Protein AF-A0AA39VCH0-F1 (afdb_monome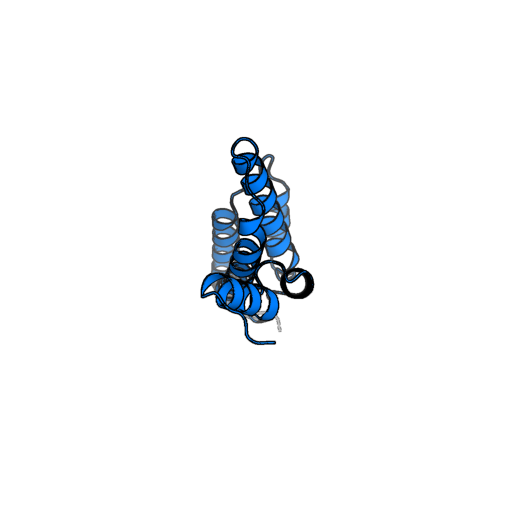r_lite)

pLDDT: mean 85.69, std 15.34, range [47.84, 98.69]

Secondary structure (DSSP, 8-state):
----SHHHHHHHHHHHH-GGG-HHHHHHHHHHHHH---TTS-HHHHHHHHHHHHHHHHHHHGGG---STTHHHHHHHHHHHHHHHHHHHS-GGGHHHHHHHHTSSSPPPHHHHHHHHHHHHHHHHHHHTT------

Structure (mmCIF, N/CA/C/O backbone):
data_AF-A0AA39VCH0-F1
#
_entry.id   AF-A0AA39VCH0-F1
#
loop_
_atom_site.group_PDB
_atom_site.id
_atom_site.type_symbol
_atom_site.label_atom_id
_atom_site.label_alt_id
_atom_site.label_comp_id
_atom_site.label_asym_id
_atom_site.label_entity_id
_atom_site.label_seq_id
_atom_site.pdbx_PDB_ins_code
_atom_site.Cartn_x
_atom_site.Cartn_y
_atom_site.Cartn_z
_atom_site.occupancy
_atom_site.B_iso_or_equiv
_atom_site.auth_seq_id
_atom_site.auth_comp_id
_atom_site.auth_asym_id
_atom_site.auth_atom_id
_atom_site.pdbx_PDB_model_num
ATOM 1 N N . MET A 1 1 ? 38.562 -6.707 -24.117 1.00 51.12 1 MET A N 1
ATOM 2 C CA . MET A 1 1 ? 38.021 -5.723 -25.081 1.00 51.12 1 MET A CA 1
ATOM 3 C C . MET A 1 1 ? 38.001 -4.378 -24.373 1.00 51.12 1 MET A C 1
ATOM 5 O O . MET A 1 1 ? 37.366 -4.296 -23.332 1.00 51.12 1 MET A O 1
ATOM 9 N N . PHE A 1 2 ? 38.750 -3.381 -24.850 1.00 65.81 2 PHE A N 1
ATOM 10 C CA . PHE A 1 2 ? 38.712 -2.026 -24.288 1.00 65.81 2 PHE A CA 1
ATOM 11 C C . PHE A 1 2 ? 37.608 -1.240 -24.998 1.00 65.81 2 PHE A C 1
ATOM 13 O O . PHE A 1 2 ? 37.608 -1.160 -26.224 1.00 65.81 2 PHE A O 1
ATOM 20 N N . LEU A 1 3 ? 36.651 -0.715 -24.234 1.00 74.56 3 LEU A N 1
ATOM 21 C CA . LEU A 1 3 ? 35.595 0.157 -24.746 1.00 74.56 3 LEU A CA 1
ATOM 22 C C . LEU A 1 3 ? 36.231 1.512 -25.085 1.00 74.56 3 LEU A C 1
ATOM 24 O O . LEU A 1 3 ? 36.911 2.103 -24.248 1.00 74.56 3 LEU A O 1
ATOM 28 N N . SER A 1 4 ? 36.087 1.958 -26.331 1.00 84.00 4 SER A N 1
ATOM 29 C CA . SER A 1 4 ? 36.880 3.052 -26.909 1.00 84.00 4 SER A CA 1
ATOM 30 C C . SER A 1 4 ? 36.272 4.439 -26.711 1.00 84.00 4 SER A C 1
ATOM 32 O O . SER A 1 4 ? 36.959 5.437 -26.923 1.00 84.00 4 SER A O 1
ATOM 34 N N . THR A 1 5 ? 35.013 4.530 -26.278 1.00 86.88 5 THR A N 1
ATOM 35 C CA . THR A 1 5 ? 34.366 5.810 -25.982 1.00 86.88 5 THR A CA 1
ATOM 36 C C . THR A 1 5 ? 33.831 5.852 -24.555 1.00 86.88 5 THR A C 1
ATOM 38 O O . THR A 1 5 ? 33.407 4.841 -23.993 1.00 86.88 5 THR A O 1
ATOM 41 N N . ALA A 1 6 ? 33.800 7.053 -23.967 1.00 83.12 6 ALA A N 1
ATOM 42 C CA . ALA A 1 6 ? 33.170 7.279 -22.665 1.00 83.12 6 ALA A CA 1
ATOM 43 C C . ALA A 1 6 ? 31.690 6.860 -22.665 1.00 83.12 6 ALA A C 1
ATOM 45 O O . ALA A 1 6 ? 31.180 6.397 -21.648 1.00 83.12 6 ALA A O 1
ATOM 46 N N . ARG A 1 7 ? 31.021 6.961 -23.823 1.00 82.19 7 ARG A N 1
ATOM 47 C CA . ARG A 1 7 ? 29.664 6.457 -24.025 1.00 82.19 7 ARG A CA 1
ATOM 48 C C . ARG A 1 7 ? 29.603 4.940 -23.896 1.00 82.19 7 ARG A C 1
ATOM 50 O O . ARG A 1 7 ? 28.754 4.463 -23.164 1.00 82.19 7 ARG A O 1
ATOM 57 N N . ASP A 1 8 ? 30.484 4.198 -24.558 1.00 83.88 8 ASP A N 1
ATOM 58 C CA . ASP A 1 8 ? 30.462 2.730 -24.515 1.00 83.88 8 ASP A CA 1
ATOM 59 C C . ASP A 1 8 ? 30.809 2.205 -23.117 1.00 83.88 8 ASP A C 1
ATOM 61 O O . ASP A 1 8 ? 30.196 1.252 -22.642 1.00 83.88 8 ASP A O 1
ATOM 65 N N . ILE A 1 9 ? 31.743 2.867 -22.422 1.00 84.00 9 ILE A N 1
ATOM 66 C CA . ILE A 1 9 ? 32.052 2.594 -21.010 1.00 84.00 9 ILE A CA 1
ATOM 67 C C . ILE A 1 9 ? 30.816 2.849 -20.138 1.00 84.00 9 ILE A C 1
ATOM 69 O O . ILE A 1 9 ? 30.443 1.989 -19.340 1.00 84.00 9 ILE A O 1
ATOM 73 N N . TRP A 1 10 ? 30.151 3.996 -20.308 1.00 82.56 10 TRP A N 1
ATOM 74 C CA . TRP A 1 10 ? 28.922 4.326 -19.586 1.00 82.56 10 TRP A CA 1
ATOM 75 C C . TRP A 1 10 ? 27.791 3.340 -19.887 1.00 82.56 10 TRP A C 1
ATOM 77 O O . TRP A 1 10 ? 27.148 2.862 -18.962 1.00 82.56 10 TRP A O 1
ATOM 87 N N . GLU A 1 11 ? 27.576 2.984 -21.151 1.00 78.75 11 GLU A N 1
ATOM 88 C CA . GLU A 1 11 ? 26.550 2.040 -21.595 1.00 78.75 11 GLU A CA 1
ATOM 89 C C . GLU A 1 11 ? 26.826 0.632 -21.051 1.00 78.75 11 GLU A C 1
ATOM 91 O O . GLU A 1 11 ? 25.899 -0.040 -20.618 1.00 78.75 11 GLU A O 1
ATOM 96 N N . SER A 1 12 ? 28.088 0.194 -20.993 1.00 78.94 12 SER A N 1
ATOM 97 C CA . SER A 1 12 ? 28.465 -1.097 -20.406 1.00 78.94 12 SER A CA 1
ATOM 98 C C . SER A 1 12 ? 28.283 -1.124 -18.888 1.00 78.94 12 SER A C 1
ATOM 100 O O . SER A 1 12 ? 27.741 -2.098 -18.364 1.00 78.94 12 SER A O 1
ATOM 102 N N . ILE A 1 13 ? 28.685 -0.065 -18.176 1.00 77.25 13 ILE A N 1
ATOM 103 C CA . ILE A 1 13 ? 28.458 0.064 -16.728 1.00 77.25 13 ILE A CA 1
ATOM 104 C C . ILE A 1 13 ? 26.959 0.137 -16.447 1.00 77.25 13 ILE A C 1
ATOM 106 O O . ILE A 1 13 ? 26.465 -0.547 -15.555 1.00 77.25 13 ILE A O 1
ATOM 110 N N . TRP A 1 14 ? 26.221 0.907 -17.242 1.00 68.56 14 TRP A N 1
ATOM 111 C CA . TRP A 1 14 ? 24.773 0.971 -17.185 1.00 68.56 14 TRP A CA 1
ATOM 112 C C . TRP A 1 14 ? 24.180 -0.416 -17.429 1.00 68.56 14 TRP A C 1
ATOM 114 O O . TRP A 1 14 ? 23.545 -0.949 -16.546 1.00 68.56 14 TRP A O 1
ATOM 124 N N . GLN A 1 15 ? 24.449 -1.108 -18.528 1.00 68.31 15 GLN A N 1
ATOM 125 C CA . GLN A 1 15 ? 23.890 -2.448 -18.757 1.00 68.31 15 GLN A CA 1
ATOM 126 C C . GLN A 1 15 ? 24.256 -3.475 -17.671 1.00 68.31 15 GLN A C 1
ATOM 128 O O . GLN A 1 15 ? 23.448 -4.352 -17.380 1.00 68.31 15 GLN A O 1
ATOM 133 N N . THR A 1 16 ? 25.436 -3.359 -17.055 1.00 70.06 16 THR A N 1
ATOM 134 C CA . THR A 1 16 ? 25.910 -4.311 -16.035 1.00 70.06 16 THR A CA 1
ATOM 135 C C . THR A 1 16 ? 25.348 -4.021 -14.639 1.00 70.06 16 THR A C 1
ATOM 137 O O . THR A 1 16 ? 25.063 -4.950 -13.889 1.00 70.06 16 THR A O 1
ATOM 140 N N . TYR A 1 17 ? 25.190 -2.747 -14.271 1.00 64.31 17 TYR A N 1
ATOM 141 C CA . TYR A 1 17 ? 24.856 -2.325 -12.901 1.00 64.31 17 TYR A CA 1
ATOM 142 C C . TYR A 1 17 ? 23.542 -1.543 -12.792 1.00 64.31 17 TYR A C 1
ATOM 144 O O . TYR A 1 17 ? 23.056 -1.289 -11.688 1.00 64.31 17 TYR A O 1
ATOM 152 N N . SER A 1 18 ? 22.949 -1.152 -13.918 1.00 62.34 18 SER A N 1
ATOM 153 C CA . SER A 1 18 ? 21.656 -0.482 -13.969 1.00 62.34 18 SER A CA 1
ATOM 154 C C . SER A 1 18 ? 20.561 -1.473 -13.612 1.00 62.34 18 SER A C 1
ATOM 156 O O . SER A 1 18 ? 20.115 -2.283 -14.422 1.00 62.34 18 SER A O 1
ATOM 158 N N . ARG A 1 19 ? 20.066 -1.353 -12.381 1.00 57.94 19 ARG A N 1
ATOM 159 C CA . ARG A 1 19 ? 18.871 -2.062 -11.899 1.00 57.94 19 ARG A CA 1
ATOM 160 C C . ARG A 1 19 ? 17.577 -1.563 -12.552 1.00 57.94 19 ARG A C 1
ATOM 162 O O . ARG A 1 19 ? 16.509 -2.101 -12.302 1.00 57.94 19 ARG A O 1
ATOM 169 N N . VAL A 1 20 ? 17.664 -0.549 -13.411 1.00 54.66 20 VAL A N 1
ATOM 170 C CA . VAL A 1 20 ? 16.568 0.247 -13.991 1.00 54.66 20 VAL A CA 1
ATOM 171 C C . VAL A 1 20 ? 15.578 -0.594 -14.820 1.00 54.66 20 VAL A C 1
ATOM 173 O O . VAL A 1 20 ? 14.516 -0.111 -15.195 1.00 54.66 20 VAL A O 1
ATOM 176 N N . LYS A 1 21 ? 15.865 -1.875 -15.083 1.00 5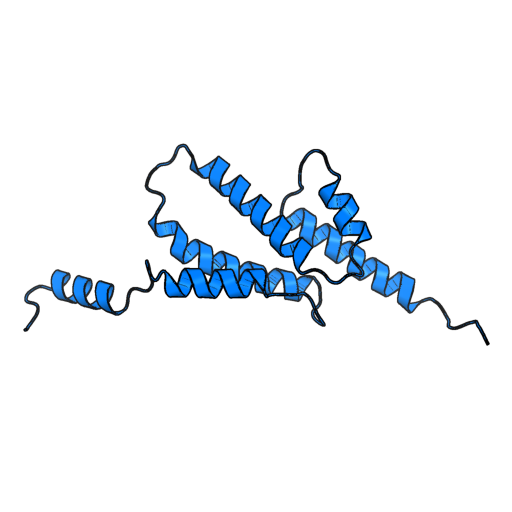9.38 21 LYS A N 1
ATOM 177 C CA . LYS A 1 21 ? 14.926 -2.835 -15.692 1.00 59.38 21 LYS A CA 1
ATOM 178 C C . LYS A 1 21 ? 15.032 -4.241 -15.100 1.00 59.38 21 LYS A C 1
ATOM 180 O O . LYS A 1 21 ? 14.731 -5.215 -15.790 1.00 59.38 21 LYS A O 1
ATOM 185 N N . ASP A 1 22 ? 15.487 -4.367 -13.857 1.00 73.25 22 ASP A N 1
ATOM 186 C CA . ASP A 1 22 ? 15.627 -5.680 -13.242 1.00 73.25 22 ASP A CA 1
ATOM 187 C C . ASP A 1 22 ? 14.241 -6.221 -12.855 1.00 73.25 22 ASP A C 1
ATOM 189 O O . ASP A 1 22 ? 13.662 -5.886 -11.820 1.00 73.25 22 ASP A O 1
ATOM 193 N N . ALA A 1 23 ? 13.677 -7.045 -13.740 1.00 77.69 23 ALA A N 1
ATOM 194 C CA . ALA A 1 23 ? 12.406 -7.720 -13.515 1.00 77.69 23 ALA A CA 1
ATOM 195 C C . ALA A 1 23 ? 12.423 -8.555 -12.222 1.00 77.69 23 ALA A C 1
ATOM 197 O O . ALA A 1 23 ? 11.375 -8.696 -11.591 1.00 77.69 23 ALA A O 1
ATOM 198 N N . ALA A 1 24 ? 13.595 -9.051 -11.799 1.00 82.12 24 ALA A N 1
ATOM 199 C CA . ALA A 1 24 ? 13.745 -9.753 -10.532 1.00 82.12 24 ALA A CA 1
ATOM 200 C C . ALA A 1 24 ? 13.574 -8.801 -9.340 1.00 82.12 24 ALA A C 1
ATOM 202 O O . ALA A 1 24 ? 12.868 -9.155 -8.401 1.00 82.12 24 ALA A O 1
ATOM 203 N N . GLN A 1 25 ? 14.108 -7.575 -9.402 1.00 84.38 25 GLN A N 1
ATOM 204 C CA . GLN A 1 25 ? 13.878 -6.559 -8.364 1.00 84.38 25 GLN A CA 1
ATOM 205 C C . GLN A 1 25 ? 12.416 -6.122 -8.292 1.00 84.38 25 GLN A C 1
ATOM 207 O O . GLN A 1 25 ? 11.831 -6.068 -7.214 1.00 84.38 25 GLN A O 1
ATOM 212 N N . VAL A 1 26 ? 11.774 -5.884 -9.439 1.00 87.19 26 VAL A N 1
ATOM 213 C CA . VAL A 1 26 ? 10.335 -5.569 -9.468 1.00 87.19 26 VAL A CA 1
ATOM 214 C C . VAL A 1 26 ? 9.511 -6.707 -8.860 1.00 87.19 26 VAL A C 1
ATOM 216 O O . VAL A 1 26 ? 8.569 -6.452 -8.106 1.00 87.19 26 VAL A O 1
ATOM 219 N N . TYR A 1 27 ? 9.851 -7.958 -9.174 1.00 87.88 27 TYR A N 1
ATOM 220 C CA . TYR A 1 27 ? 9.211 -9.136 -8.594 1.00 87.88 27 TYR A CA 1
ATOM 221 C C . TYR A 1 27 ? 9.447 -9.235 -7.080 1.00 87.88 27 TYR A C 1
ATOM 223 O O . TYR A 1 27 ? 8.500 -9.475 -6.328 1.00 87.88 27 TYR A O 1
ATOM 231 N N . GLU A 1 28 ? 10.679 -9.008 -6.626 1.00 91.31 28 GLU A N 1
ATOM 232 C CA . GLU A 1 28 ? 11.054 -9.018 -5.213 1.00 91.31 28 GLU A CA 1
ATOM 233 C C . GLU A 1 28 ? 10.256 -7.973 -4.425 1.00 91.31 28 GLU A C 1
ATOM 235 O O . GLU A 1 28 ? 9.619 -8.310 -3.427 1.00 91.31 28 GLU A O 1
ATOM 240 N N . ILE A 1 29 ? 10.222 -6.725 -4.902 1.00 92.69 29 ILE A N 1
ATOM 241 C CA . ILE A 1 29 ? 9.496 -5.629 -4.249 1.00 92.69 29 ILE A CA 1
ATOM 242 C C . ILE A 1 29 ? 8.000 -5.924 -4.217 1.00 92.69 29 ILE A C 1
ATOM 244 O O . ILE A 1 29 ? 7.392 -5.812 -3.158 1.00 92.69 29 ILE A O 1
ATOM 248 N N . LYS A 1 30 ? 7.406 -6.373 -5.333 1.00 92.62 30 LYS A N 1
ATOM 249 C CA . LYS A 1 30 ? 5.988 -6.768 -5.360 1.00 92.62 30 LYS A CA 1
ATOM 250 C C . LYS A 1 30 ? 5.682 -7.863 -4.341 1.00 92.62 30 LYS A C 1
ATOM 252 O O . LYS A 1 30 ? 4.704 -7.757 -3.608 1.00 92.62 30 LYS A O 1
ATOM 257 N N . THR A 1 31 ? 6.531 -8.886 -4.269 1.00 94.88 31 THR A N 1
ATOM 258 C CA . THR A 1 31 ? 6.380 -9.984 -3.306 1.00 94.88 31 THR A CA 1
ATOM 259 C C . THR A 1 31 ? 6.451 -9.458 -1.872 1.00 94.88 31 THR A C 1
ATOM 261 O O . THR A 1 31 ? 5.591 -9.784 -1.051 1.00 94.88 31 THR A O 1
ATOM 264 N N . LYS A 1 32 ? 7.419 -8.578 -1.575 1.00 96.44 32 LYS A N 1
ATOM 265 C CA . LYS A 1 32 ? 7.528 -7.911 -0.271 1.00 96.44 32 LYS A CA 1
ATOM 266 C C . LYS A 1 32 ? 6.274 -7.101 0.045 1.00 96.44 32 LYS A C 1
ATOM 268 O O . LYS A 1 32 ? 5.710 -7.308 1.115 1.00 96.44 32 LYS A O 1
ATOM 273 N N . THR A 1 33 ? 5.784 -6.271 -0.878 1.00 96.25 33 THR A N 1
ATOM 274 C CA . THR A 1 33 ? 4.554 -5.480 -0.705 1.00 96.25 33 THR A CA 1
ATOM 275 C C . THR A 1 33 ? 3.373 -6.366 -0.314 1.00 96.25 33 THR A C 1
ATOM 277 O O . THR A 1 33 ? 2.757 -6.124 0.719 1.00 96.25 33 THR A O 1
ATOM 280 N N . THR A 1 34 ? 3.102 -7.444 -1.058 1.00 93.88 34 THR A N 1
ATOM 281 C CA . THR A 1 34 ? 1.958 -8.333 -0.779 1.00 93.88 34 THR A CA 1
ATOM 282 C C . THR A 1 34 ? 2.113 -9.130 0.525 1.00 93.88 34 THR A C 1
ATOM 284 O O . THR A 1 34 ? 1.123 -9.438 1.196 1.00 93.88 34 THR A O 1
ATOM 287 N N . SER A 1 35 ? 3.349 -9.467 0.904 1.00 96.75 35 SER A N 1
ATOM 288 C CA . SER A 1 35 ? 3.648 -10.196 2.146 1.00 96.75 35 SER A CA 1
ATOM 289 C C . SER A 1 35 ? 3.715 -9.310 3.395 1.00 96.75 35 SER A C 1
ATOM 291 O O . SER A 1 35 ? 3.666 -9.831 4.507 1.00 96.75 35 SER A O 1
ATOM 293 N N . THR A 1 36 ? 3.808 -7.987 3.235 1.00 97.94 36 THR A N 1
ATOM 294 C CA . THR A 1 36 ? 3.906 -7.054 4.362 1.00 97.94 36 THR A CA 1
ATOM 295 C C . THR A 1 36 ? 2.567 -7.000 5.090 1.00 97.94 36 THR A C 1
ATOM 297 O O . THR A 1 36 ? 1.526 -6.722 4.496 1.00 97.94 36 THR A O 1
ATOM 300 N N . LYS A 1 37 ? 2.594 -7.278 6.393 1.00 98.25 37 LYS A N 1
ATOM 301 C CA . LYS A 1 37 ? 1.439 -7.230 7.296 1.00 98.25 37 LYS A CA 1
ATOM 302 C C . LYS A 1 37 ? 1.742 -6.282 8.449 1.00 98.25 37 LYS A C 1
ATOM 304 O O . LYS A 1 37 ? 2.903 -6.134 8.820 1.00 98.25 37 LYS A O 1
ATOM 309 N N . GLN A 1 38 ? 0.704 -5.673 9.018 1.00 98.44 38 GLN A N 1
ATOM 310 C CA . GLN A 1 38 ? 0.827 -4.772 10.162 1.00 98.44 38 GLN A CA 1
ATOM 311 C C . GLN A 1 38 ? 1.491 -5.479 11.352 1.00 98.44 38 GLN A C 1
ATOM 313 O O . GLN A 1 38 ? 2.469 -4.975 11.901 1.00 98.44 38 GLN A O 1
ATOM 318 N N . GLY A 1 39 ? 0.993 -6.660 11.732 1.00 97.56 39 GLY A N 1
ATOM 319 C CA . GLY A 1 39 ? 1.575 -7.443 12.820 1.00 97.56 39 GLY A CA 1
ATOM 320 C C . GLY A 1 39 ? 1.608 -6.648 14.126 1.00 97.56 39 GLY A C 1
ATOM 321 O O . GLY A 1 39 ? 0.586 -6.124 14.555 1.00 97.56 39 GLY A O 1
ATOM 322 N N . ASN A 1 40 ? 2.786 -6.540 14.742 1.00 97.00 40 ASN A N 1
ATOM 323 C CA . ASN A 1 40 ? 2.973 -5.808 16.001 1.00 97.00 40 ASN A CA 1
ATOM 324 C C . ASN A 1 40 ? 3.329 -4.325 15.804 1.00 97.00 40 ASN A C 1
ATOM 326 O O . ASN A 1 40 ? 3.561 -3.621 16.785 1.00 97.00 40 ASN A O 1
ATOM 330 N N . SER A 1 41 ? 3.430 -3.856 14.560 1.00 97.81 41 SER A N 1
ATOM 331 C CA . SER A 1 41 ? 3.730 -2.459 14.260 1.00 97.81 41 SER A CA 1
ATOM 332 C C . SER A 1 41 ? 2.485 -1.587 14.402 1.00 97.81 41 SER A C 1
ATOM 334 O O . SER A 1 41 ? 1.359 -2.013 14.122 1.00 97.81 41 SER A O 1
ATOM 336 N N . SER A 1 42 ? 2.693 -0.326 14.776 1.00 98.31 42 SER A N 1
ATOM 337 C CA . SER A 1 42 ? 1.642 0.688 14.688 1.00 98.31 42 SER A CA 1
ATOM 338 C C . SER A 1 42 ? 1.177 0.873 13.241 1.00 98.31 42 SER A C 1
ATOM 340 O O . SER A 1 42 ? 1.918 0.614 12.284 1.00 98.31 42 SER A O 1
ATOM 342 N N . VAL A 1 43 ? -0.035 1.402 13.053 1.00 98.44 43 VAL A N 1
ATOM 343 C CA . VAL A 1 43 ? -0.569 1.722 11.716 1.00 98.44 43 VAL A CA 1
ATOM 344 C C . VAL A 1 43 ? 0.362 2.678 10.963 1.00 98.44 43 VAL A C 1
ATOM 346 O O . VAL A 1 43 ? 0.509 2.574 9.746 1.00 98.44 43 VAL A O 1
ATOM 349 N N . THR A 1 44 ? 1.021 3.592 11.680 1.00 98.25 44 THR A N 1
ATOM 350 C CA . THR A 1 44 ? 1.959 4.558 11.088 1.00 98.25 44 THR A CA 1
ATOM 351 C C . THR A 1 44 ? 3.222 3.872 10.565 1.00 98.25 44 THR A C 1
ATOM 353 O O . THR A 1 44 ? 3.634 4.124 9.435 1.00 98.25 44 THR A O 1
ATOM 356 N N . GLU A 1 45 ? 3.829 2.987 11.357 1.00 98.62 45 GLU A N 1
ATOM 357 C CA . GLU A 1 45 ? 5.025 2.237 10.950 1.00 98.62 45 GLU A CA 1
ATOM 358 C C . GLU A 1 45 ? 4.732 1.317 9.764 1.00 98.62 45 GLU A C 1
ATOM 360 O O . GLU A 1 45 ? 5.488 1.297 8.793 1.00 98.62 45 GLU A O 1
ATOM 365 N N . TYR A 1 46 ? 3.598 0.616 9.807 1.00 98.69 46 TYR A N 1
ATOM 366 C CA . TYR A 1 46 ? 3.141 -0.234 8.712 1.00 98.69 46 TYR A CA 1
ATOM 367 C C . TYR A 1 46 ? 2.903 0.565 7.419 1.00 98.69 46 TYR A C 1
ATOM 369 O O . TYR A 1 46 ? 3.387 0.179 6.352 1.00 98.69 46 TYR A O 1
ATOM 377 N N . ALA A 1 47 ? 2.224 1.715 7.506 1.00 98.44 47 ALA A N 1
ATOM 378 C CA . ALA A 1 47 ? 2.009 2.593 6.357 1.00 98.44 47 ALA A CA 1
ATOM 379 C C . ALA A 1 47 ? 3.335 3.088 5.754 1.00 98.44 47 ALA A C 1
ATOM 381 O O . ALA A 1 47 ? 3.494 3.071 4.534 1.00 98.44 47 ALA A O 1
ATOM 382 N N . ASN A 1 48 ? 4.301 3.474 6.592 1.00 98.25 48 ASN A N 1
ATOM 383 C CA . ASN A 1 48 ? 5.619 3.921 6.139 1.00 98.25 48 ASN A CA 1
ATOM 384 C C . ASN A 1 48 ? 6.400 2.796 5.440 1.00 98.25 48 ASN A C 1
ATOM 386 O O . ASN A 1 48 ? 7.029 3.033 4.409 1.00 98.25 48 ASN A O 1
ATOM 390 N N . ALA A 1 49 ? 6.339 1.565 5.961 1.00 98.38 49 ALA A N 1
ATOM 391 C CA . ALA A 1 49 ? 6.989 0.412 5.341 1.00 98.38 49 ALA A CA 1
ATOM 392 C C . ALA A 1 49 ? 6.459 0.157 3.919 1.00 98.38 49 ALA A C 1
ATOM 394 O O . ALA A 1 49 ? 7.245 -0.007 2.983 1.00 98.38 49 ALA A O 1
ATOM 395 N N . LEU A 1 50 ? 5.136 0.203 3.735 1.00 98.25 50 LEU A N 1
ATOM 396 C CA . LEU A 1 50 ? 4.519 0.083 2.414 1.00 98.25 50 LEU A CA 1
ATOM 397 C C . LEU A 1 50 ? 4.858 1.261 1.495 1.00 98.25 50 LEU A C 1
ATOM 399 O O . LEU A 1 50 ? 5.180 1.046 0.328 1.00 98.25 50 LEU A O 1
ATOM 403 N N . GLN A 1 51 ? 4.841 2.495 2.009 1.00 97.44 51 GLN A N 1
ATOM 404 C CA . GLN A 1 51 ? 5.216 3.680 1.233 1.00 97.44 51 GLN A CA 1
ATOM 405 C C . GLN A 1 51 ? 6.638 3.580 0.681 1.00 97.44 51 GLN A C 1
ATOM 407 O O . GLN A 1 51 ? 6.839 3.871 -0.497 1.00 97.44 51 GLN A O 1
ATOM 412 N N . ASN A 1 52 ? 7.594 3.106 1.481 1.00 96.88 52 ASN A N 1
ATOM 413 C CA . ASN A 1 52 ? 8.969 2.896 1.029 1.00 96.88 52 ASN A CA 1
ATOM 414 C C . ASN A 1 52 ? 9.040 1.877 -0.122 1.00 96.88 52 ASN A C 1
ATOM 416 O O . ASN A 1 52 ? 9.665 2.150 -1.145 1.00 96.88 52 ASN A O 1
ATOM 420 N N . LEU A 1 53 ? 8.343 0.739 -0.001 1.00 96.69 53 LEU A N 1
ATOM 421 C CA . LEU A 1 53 ? 8.293 -0.283 -1.057 1.00 96.69 53 LEU A CA 1
ATOM 422 C C . LEU A 1 53 ? 7.644 0.247 -2.343 1.00 96.69 53 LEU A C 1
ATOM 424 O O . LEU A 1 53 ? 8.126 -0.010 -3.445 1.00 96.69 53 LEU A O 1
ATOM 428 N N . TRP A 1 54 ? 6.556 1.006 -2.226 1.00 95.62 54 TRP A N 1
ATOM 429 C CA . TRP A 1 54 ? 5.887 1.588 -3.385 1.00 95.62 54 TRP A CA 1
ATOM 430 C C . TRP A 1 54 ? 6.713 2.683 -4.062 1.00 95.62 54 TRP A C 1
ATOM 432 O O . TRP A 1 54 ? 6.688 2.766 -5.287 1.00 95.62 54 TRP A O 1
ATOM 442 N N . GLN A 1 55 ? 7.455 3.494 -3.304 1.00 92.19 55 GLN A N 1
ATOM 443 C CA . GLN A 1 55 ? 8.388 4.480 -3.859 1.00 92.19 55 GLN A CA 1
ATOM 444 C C . GLN A 1 55 ? 9.530 3.802 -4.620 1.00 92.19 55 GLN A C 1
ATOM 446 O O . GLN A 1 55 ? 9.891 4.239 -5.714 1.00 92.19 55 GLN A O 1
ATOM 451 N N . GLU A 1 56 ? 10.060 2.703 -4.081 1.00 90.44 56 GLU A N 1
ATOM 452 C CA . GLU A 1 56 ? 11.060 1.892 -4.771 1.00 90.44 56 GLU A CA 1
ATOM 453 C C . GLU A 1 56 ? 10.480 1.286 -6.063 1.00 90.44 56 GLU A C 1
ATOM 455 O O . GLU A 1 56 ? 11.085 1.370 -7.132 1.00 90.44 56 GLU A O 1
ATOM 460 N N . LEU A 1 57 ? 9.253 0.761 -6.009 1.00 89.00 57 LEU A N 1
ATOM 461 C CA . LEU A 1 57 ? 8.558 0.236 -7.184 1.00 89.00 57 LEU A CA 1
ATOM 462 C C . LEU A 1 57 ? 8.297 1.318 -8.245 1.00 89.00 57 LEU A C 1
ATOM 464 O O . LEU A 1 57 ? 8.444 1.057 -9.442 1.00 89.00 57 LEU A O 1
ATOM 468 N N . ASP A 1 58 ? 7.926 2.527 -7.824 1.00 86.75 58 ASP A N 1
ATOM 469 C CA . ASP A 1 58 ? 7.726 3.672 -8.712 1.00 86.75 58 ASP A CA 1
ATOM 470 C C . ASP A 1 58 ? 9.021 4.070 -9.410 1.00 86.75 58 ASP A C 1
ATOM 472 O O . ASP A 1 58 ? 8.993 4.350 -10.609 1.00 86.75 58 ASP A O 1
ATOM 476 N N . HIS A 1 59 ? 10.158 4.025 -8.708 1.00 82.50 59 HIS A N 1
ATOM 477 C CA . HIS A 1 59 ? 11.470 4.280 -9.300 1.00 82.50 59 HIS A CA 1
ATOM 478 C C . HIS A 1 59 ? 11.745 3.344 -10.487 1.00 82.50 59 HIS A C 1
ATOM 480 O O . HIS A 1 59 ? 12.143 3.811 -11.554 1.00 82.50 59 HIS A O 1
ATOM 486 N N . TYR A 1 60 ? 11.446 2.048 -10.347 1.00 76.44 60 TYR A N 1
ATOM 487 C CA . TYR A 1 60 ? 11.614 1.072 -11.429 1.00 76.44 60 TYR A CA 1
ATOM 488 C C . TYR A 1 60 ? 10.548 1.187 -12.534 1.00 76.44 60 TYR A C 1
ATOM 490 O O . TYR A 1 60 ? 10.828 0.903 -13.699 1.00 76.44 60 TYR A O 1
ATOM 498 N N . ARG A 1 61 ? 9.325 1.630 -12.211 1.00 71.38 61 ARG A N 1
ATOM 499 C CA . ARG A 1 61 ? 8.235 1.817 -13.191 1.00 71.38 61 ARG A CA 1
ATOM 500 C C . ARG A 1 61 ? 8.376 3.093 -14.025 1.00 71.38 61 ARG A C 1
ATOM 502 O O . ARG A 1 61 ? 7.943 3.108 -15.180 1.00 71.38 61 ARG A O 1
ATOM 509 N N . CYS A 1 62 ? 8.991 4.146 -13.481 1.00 59.84 62 CYS A N 1
ATOM 510 C CA . CYS A 1 62 ? 9.071 5.473 -14.107 1.00 59.84 62 CYS A CA 1
ATOM 511 C C . CYS A 1 62 ? 9.800 5.470 -15.470 1.00 59.84 62 CYS A C 1
ATOM 513 O O . CYS A 1 62 ? 9.588 6.351 -16.298 1.00 59.84 62 CYS A O 1
ATOM 515 N N . ILE A 1 63 ? 10.590 4.433 -15.770 1.00 53.66 63 ILE A N 1
ATOM 516 C CA . ILE A 1 63 ? 11.303 4.284 -17.051 1.00 53.66 63 ILE A CA 1
ATOM 517 C C . ILE A 1 63 ? 10.374 3.932 -18.230 1.00 53.66 63 ILE A C 1
ATOM 519 O O . ILE A 1 63 ? 10.780 4.052 -19.387 1.00 53.66 63 ILE A O 1
ATOM 523 N N . ALA A 1 64 ? 9.116 3.546 -17.979 1.00 51.59 64 ALA A N 1
ATOM 524 C CA . ALA A 1 64 ? 8.200 3.076 -19.023 1.00 51.59 64 ALA A CA 1
ATOM 525 C C . ALA A 1 64 ? 7.222 4.133 -19.587 1.00 51.59 64 ALA A C 1
ATOM 527 O O . ALA A 1 64 ? 6.629 3.900 -20.642 1.00 51.59 64 ALA A O 1
ATOM 528 N N . MET A 1 65 ? 7.031 5.294 -18.949 1.00 55.00 65 MET A N 1
ATOM 529 C CA . MET A 1 65 ? 5.956 6.224 -19.341 1.00 55.00 65 MET A CA 1
ATOM 530 C C . MET A 1 65 ? 6.419 7.274 -20.363 1.00 55.00 65 MET A C 1
ATOM 532 O O . MET A 1 65 ? 6.704 8.415 -20.020 1.00 55.00 65 MET A O 1
ATOM 536 N N . LYS A 1 66 ? 6.465 6.894 -21.647 1.00 54.31 66 LYS A N 1
ATOM 537 C CA . LYS A 1 66 ? 6.727 7.808 -22.782 1.00 54.31 66 LYS A CA 1
ATOM 538 C C . LYS A 1 66 ? 5.467 8.462 -23.393 1.00 54.31 66 LYS A C 1
ATOM 540 O O . LYS A 1 66 ? 5.574 9.071 -24.451 1.00 54.31 66 LYS A O 1
ATOM 545 N N . CYS A 1 67 ? 4.283 8.358 -22.777 1.00 52.03 67 CYS A N 1
ATOM 546 C CA . CYS A 1 67 ? 3.036 8.898 -23.347 1.00 52.03 67 CYS A CA 1
ATOM 547 C C . CYS A 1 67 ? 2.151 9.563 -22.271 1.00 52.03 67 CYS A C 1
ATOM 549 O O . CYS A 1 67 ? 1.867 8.943 -21.245 1.00 52.03 67 CYS A O 1
ATOM 551 N N . SER A 1 68 ? 1.761 10.828 -22.485 1.00 59.84 68 SER A N 1
ATOM 552 C CA . SER A 1 68 ? 1.171 11.729 -21.476 1.00 59.84 68 SER A CA 1
ATOM 553 C C . SER A 1 68 ? -0.315 11.518 -21.190 1.00 59.84 68 SER A C 1
ATOM 555 O O . SER A 1 68 ? -0.768 11.877 -20.105 1.00 59.84 68 SER A O 1
ATOM 557 N N . ASP A 1 69 ? -1.073 10.914 -22.103 1.00 58.38 69 ASP A N 1
ATOM 558 C CA . ASP A 1 69 ? -2.540 11.040 -22.058 1.00 58.38 69 ASP A CA 1
ATOM 559 C C . ASP A 1 69 ? -3.218 10.023 -21.121 1.00 58.38 69 ASP A C 1
ATOM 561 O O . ASP A 1 69 ? -4.305 10.271 -20.611 1.00 58.38 69 ASP A O 1
ATOM 565 N N . ASN A 1 70 ? -2.528 8.931 -20.771 1.00 67.75 70 ASN A N 1
ATOM 566 C CA . ASN A 1 70 ? -3.036 7.883 -19.869 1.00 67.75 70 ASN A CA 1
ATOM 567 C C . ASN A 1 70 ? -2.441 7.949 -18.450 1.00 67.75 70 ASN A C 1
ATOM 569 O O . ASN A 1 70 ? -2.658 7.055 -17.628 1.00 67.75 70 ASN A O 1
ATOM 573 N N . ALA A 1 71 ? -1.658 8.988 -18.145 1.00 74.44 71 ALA A N 1
ATOM 574 C CA . ALA A 1 71 ? -0.884 9.041 -16.909 1.00 74.44 71 ALA A CA 1
ATOM 575 C C . ALA A 1 71 ? -1.744 9.293 -15.661 1.00 74.44 71 ALA A C 1
ATOM 577 O O . ALA A 1 71 ? -1.462 8.729 -14.604 1.00 74.44 71 ALA A O 1
ATOM 578 N N . ALA A 1 72 ? -2.795 10.111 -15.770 1.00 80.75 72 ALA A N 1
ATOM 579 C CA . ALA A 1 72 ? -3.696 10.399 -14.652 1.00 80.75 72 ALA A CA 1
ATOM 580 C C . ALA A 1 72 ? -4.524 9.165 -14.261 1.00 80.75 72 ALA A C 1
ATOM 582 O O . ALA A 1 72 ? -4.555 8.792 -13.090 1.00 80.75 72 ALA A O 1
ATOM 583 N N . THR A 1 73 ? -5.108 8.479 -15.247 1.00 83.44 73 THR A N 1
ATOM 584 C CA . THR A 1 73 ? -5.852 7.232 -15.029 1.00 83.44 73 THR A CA 1
ATOM 585 C C . THR A 1 73 ? -4.955 6.144 -14.447 1.00 83.44 73 THR A C 1
ATOM 587 O O . THR A 1 73 ? -5.343 5.486 -13.488 1.00 83.44 73 THR A O 1
ATOM 590 N N . LEU A 1 74 ? -3.722 5.991 -14.951 1.00 83.75 74 LEU A N 1
ATOM 591 C CA . LEU A 1 74 ? -2.782 5.022 -14.385 1.00 83.75 74 LEU A CA 1
ATOM 592 C C . LEU A 1 74 ? -2.431 5.347 -12.927 1.00 83.75 74 LEU A C 1
ATOM 594 O O . LEU A 1 74 ? -2.388 4.441 -12.101 1.00 83.75 74 LEU A O 1
ATOM 598 N N . LYS A 1 75 ? -2.205 6.623 -12.593 1.00 85.69 75 LYS A N 1
ATOM 599 C CA . LYS A 1 75 ? -1.958 7.040 -11.204 1.00 85.69 75 LYS A CA 1
ATOM 600 C C . LYS A 1 75 ? -3.137 6.704 -10.295 1.00 85.69 75 LYS A C 1
ATOM 602 O O . LYS A 1 75 ? -2.906 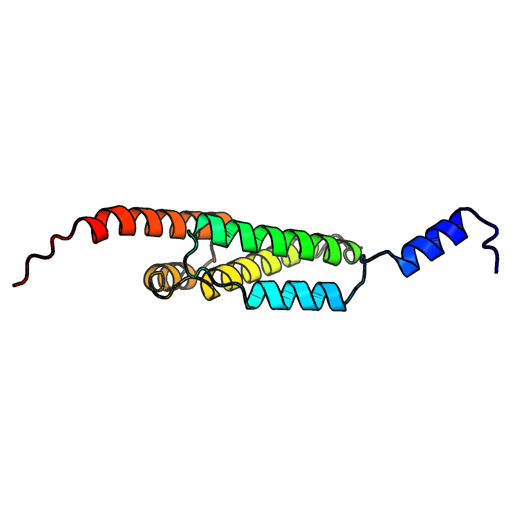6.222 -9.193 1.00 85.69 75 LYS A O 1
ATOM 607 N N . GLN A 1 76 ? -4.366 6.909 -10.765 1.00 88.75 76 GLN A N 1
ATOM 608 C CA . GLN A 1 76 ? -5.568 6.571 -10.006 1.00 88.75 76 GLN A CA 1
ATOM 609 C C . GLN A 1 76 ? -5.681 5.061 -9.757 1.00 88.75 76 GLN A C 1
ATOM 611 O O . GLN A 1 76 ? -5.950 4.655 -8.631 1.00 88.75 76 GLN A O 1
ATOM 616 N N . VAL A 1 77 ? -5.418 4.233 -10.772 1.00 90.06 77 VAL A N 1
ATOM 617 C CA . VAL A 1 77 ? -5.399 2.766 -10.622 1.00 90.06 77 VAL A CA 1
ATOM 618 C C . VAL A 1 77 ? -4.313 2.335 -9.633 1.00 90.06 77 VAL A C 1
ATOM 620 O O . VAL A 1 77 ? -4.586 1.564 -8.721 1.00 90.06 77 VAL A O 1
ATOM 623 N N . ILE A 1 78 ? -3.101 2.892 -9.746 1.00 92.12 78 ILE A N 1
ATOM 624 C CA . ILE A 1 78 ? -2.007 2.608 -8.806 1.00 92.12 78 ILE A CA 1
ATOM 625 C C . ILE A 1 78 ? -2.392 3.014 -7.379 1.00 92.12 78 ILE A C 1
ATOM 627 O O . ILE A 1 78 ? -2.088 2.290 -6.437 1.00 92.12 78 ILE A O 1
ATOM 631 N N . GLU A 1 79 ? -3.035 4.165 -7.191 1.00 93.62 79 GLU A N 1
ATOM 632 C CA . GLU A 1 79 ? -3.469 4.602 -5.864 1.00 93.62 79 GLU A CA 1
ATOM 633 C C . GLU A 1 79 ? -4.542 3.673 -5.277 1.00 93.62 79 GLU A C 1
ATOM 635 O O . GLU A 1 79 ? -4.462 3.333 -4.096 1.00 93.62 79 GLU A O 1
ATOM 640 N N . GLN A 1 80 ? -5.493 3.208 -6.092 1.00 94.94 80 GLN A N 1
ATOM 641 C CA . GLN A 1 80 ? -6.494 2.223 -5.671 1.00 94.94 80 GLN A CA 1
ATOM 642 C C . GLN A 1 80 ? -5.847 0.897 -5.258 1.00 94.94 80 GLN A C 1
ATOM 644 O O . GLN A 1 80 ? -6.142 0.396 -4.173 1.00 94.94 80 GLN A O 1
ATOM 649 N N . ASP A 1 81 ? -4.906 0.379 -6.052 1.00 95.12 81 ASP A N 1
ATOM 650 C CA . ASP A 1 81 ? -4.147 -0.832 -5.712 1.00 95.12 81 ASP A CA 1
ATOM 651 C C . ASP A 1 81 ? -3.448 -0.693 -4.351 1.00 95.12 81 ASP A C 1
ATOM 653 O O . ASP A 1 81 ? -3.506 -1.595 -3.518 1.00 95.12 81 ASP A O 1
ATOM 657 N N . ARG A 1 82 ? -2.855 0.475 -4.070 1.00 97.38 82 ARG A N 1
ATOM 658 C CA . ARG A 1 82 ? -2.197 0.749 -2.780 1.00 97.38 82 ARG A CA 1
ATOM 659 C C . ARG A 1 82 ? -3.166 0.792 -1.608 1.00 97.38 82 ARG A C 1
ATOM 661 O O . ARG A 1 82 ? -2.809 0.371 -0.509 1.00 97.38 82 ARG A O 1
ATOM 668 N N . VAL A 1 83 ? -4.380 1.302 -1.821 1.00 98.06 83 VAL A N 1
ATOM 669 C CA . VAL A 1 83 ? -5.443 1.242 -0.808 1.00 98.06 83 VAL A CA 1
ATOM 670 C C . VAL A 1 83 ? -5.779 -0.215 -0.498 1.00 98.06 83 VAL A C 1
ATOM 672 O O . VAL A 1 83 ? -5.848 -0.578 0.677 1.00 98.06 83 VAL A O 1
ATOM 675 N N . TYR A 1 84 ? -5.933 -1.063 -1.516 1.00 97.56 84 TYR A N 1
ATOM 676 C CA . TYR A 1 84 ? -6.218 -2.484 -1.314 1.00 97.56 84 TYR A CA 1
ATOM 677 C C . TYR A 1 84 ? -5.079 -3.214 -0.602 1.00 97.56 84 TYR A C 1
ATOM 679 O O . TYR A 1 84 ? -5.334 -3.896 0.391 1.00 97.56 84 TYR A O 1
ATOM 687 N N . ASP A 1 85 ? -3.836 -3.019 -1.045 1.00 97.75 85 ASP A N 1
ATOM 688 C CA . ASP A 1 85 ? -2.639 -3.576 -0.407 1.00 97.75 85 ASP A CA 1
ATOM 689 C C . ASP A 1 85 ? -2.576 -3.191 1.081 1.00 97.75 85 ASP A C 1
ATOM 691 O O . ASP A 1 85 ? -2.428 -4.056 1.950 1.00 97.75 85 ASP A O 1
ATOM 695 N N . PHE A 1 86 ? -2.764 -1.900 1.391 1.00 98.50 86 PHE A N 1
ATOM 696 C CA . PHE A 1 86 ? -2.777 -1.405 2.767 1.00 98.50 86 PHE A CA 1
ATOM 697 C C . PHE A 1 86 ? -3.844 -2.113 3.605 1.00 98.50 86 PHE A C 1
ATOM 699 O O . PHE A 1 86 ? -3.520 -2.689 4.646 1.00 98.50 86 PHE A O 1
ATOM 706 N N . LEU A 1 87 ? -5.097 -2.126 3.137 1.00 98.25 87 LEU A N 1
ATOM 707 C CA . LEU A 1 87 ? -6.230 -2.726 3.848 1.00 98.25 87 LEU A CA 1
ATOM 708 C C . LEU A 1 87 ? -6.083 -4.244 4.047 1.00 98.25 87 LEU A C 1
ATOM 710 O O . LEU A 1 87 ? -6.515 -4.768 5.081 1.00 98.25 87 LEU A O 1
ATOM 714 N N . ALA A 1 88 ? -5.481 -4.943 3.081 1.00 97.69 88 ALA A N 1
ATOM 715 C CA . ALA A 1 88 ? -5.277 -6.392 3.096 1.00 97.69 88 ALA A CA 1
ATOM 716 C C . ALA A 1 88 ? -4.175 -6.850 4.065 1.00 97.69 88 ALA A C 1
ATOM 718 O O . ALA A 1 88 ? -4.109 -8.033 4.420 1.00 97.69 88 ALA A O 1
ATOM 719 N N . GLY A 1 89 ? -3.276 -5.950 4.471 1.00 98.06 89 GLY A N 1
ATOM 720 C CA . GLY A 1 89 ? -2.259 -6.244 5.479 1.00 98.06 89 GLY A CA 1
ATOM 721 C C . GLY A 1 89 ? -2.567 -5.733 6.884 1.00 98.06 89 GLY A C 1
ATOM 722 O O . GLY A 1 89 ? -1.827 -6.079 7.803 1.00 98.06 89 GLY A O 1
ATOM 723 N N . LEU A 1 90 ? -3.652 -4.975 7.079 1.00 98.56 90 LEU A N 1
ATOM 724 C CA . LEU A 1 90 ? -4.111 -4.576 8.414 1.00 98.56 90 LEU A CA 1
ATOM 725 C C . LEU A 1 90 ? -4.526 -5.783 9.259 1.00 98.56 90 LEU A C 1
ATOM 727 O O . LEU A 1 90 ? -5.114 -6.742 8.751 1.00 98.56 90 LEU A O 1
ATOM 731 N N . ASN A 1 91 ? -4.302 -5.683 10.569 1.00 98.38 91 ASN A N 1
ATOM 732 C CA . ASN A 1 91 ? -4.740 -6.696 11.523 1.00 98.38 91 ASN A CA 1
ATOM 733 C C . ASN A 1 91 ? -6.270 -6.868 11.503 1.00 98.38 91 ASN A C 1
ATOM 735 O O . ASN A 1 91 ? -7.023 -5.967 11.118 1.00 98.38 91 ASN A O 1
ATOM 739 N N . VAL A 1 92 ? -6.739 -8.039 11.949 1.00 97.56 92 VAL A N 1
ATOM 740 C CA . VAL A 1 92 ? -8.173 -8.400 11.973 1.00 97.56 92 VAL A CA 1
ATOM 741 C C . VAL A 1 92 ? -9.019 -7.401 12.757 1.00 97.56 92 VAL A C 1
ATOM 743 O O . VAL A 1 92 ? -10.183 -7.174 12.458 1.00 97.56 92 VAL A O 1
ATOM 746 N N . GLU A 1 93 ? -8.418 -6.740 13.733 1.00 96.56 93 GLU A N 1
ATOM 747 C CA . GLU A 1 93 ? -9.114 -5.797 14.585 1.00 96.56 93 GLU A CA 1
ATOM 748 C C . GLU A 1 93 ? -9.622 -4.554 13.839 1.00 96.56 93 GLU A C 1
ATOM 750 O O . GLU A 1 93 ? -10.596 -3.941 14.270 1.00 96.56 93 GLU A O 1
ATOM 755 N N . PHE A 1 94 ? -9.035 -4.227 12.688 1.00 98.19 94 PHE A N 1
ATOM 756 C CA . PHE A 1 94 ? -9.478 -3.136 11.820 1.00 98.19 94 PHE A CA 1
ATOM 757 C C . PHE A 1 94 ? -10.542 -3.568 10.794 1.00 98.19 94 PHE A C 1
ATOM 759 O O . PHE A 1 94 ? -10.822 -2.829 9.851 1.00 98.19 94 PHE A O 1
ATOM 766 N N . ASP A 1 95 ? -11.162 -4.743 10.940 1.00 97.88 95 ASP A N 1
ATOM 767 C CA . ASP A 1 95 ? -12.133 -5.239 9.957 1.00 97.88 95 ASP A CA 1
ATOM 768 C C . ASP A 1 95 ? -13.360 -4.328 9.800 1.00 97.88 95 ASP A C 1
ATOM 770 O O . ASP A 1 95 ? -13.764 -4.013 8.682 1.00 97.88 95 ASP A O 1
ATOM 774 N N . GLN A 1 96 ? -13.882 -3.778 10.898 1.00 97.06 96 GLN A N 1
ATOM 775 C CA . GLN A 1 96 ? -15.020 -2.858 10.828 1.00 97.06 96 GLN A CA 1
ATOM 776 C C . GLN A 1 96 ? -14.702 -1.597 10.009 1.00 97.06 96 GLN A C 1
ATOM 778 O O . GLN A 1 96 ? -15.517 -1.158 9.194 1.00 97.06 96 GLN A O 1
ATOM 783 N N . VAL A 1 97 ? -13.512 -1.013 10.196 1.00 97.25 97 VAL A N 1
ATOM 784 C CA . VAL A 1 97 ? -13.090 0.166 9.426 1.00 97.25 97 VAL A CA 1
ATOM 785 C C . VAL A 1 97 ? -12.774 -0.206 7.973 1.00 97.25 97 VAL A C 1
ATOM 787 O O . VAL A 1 97 ? -13.078 0.568 7.066 1.00 97.25 97 VAL A O 1
ATOM 790 N N . ARG A 1 98 ? -12.269 -1.422 7.721 1.00 97.88 98 ARG A N 1
ATOM 791 C CA . ARG A 1 98 ? -12.085 -1.974 6.371 1.00 97.88 98 ARG A CA 1
ATOM 792 C C . ARG A 1 98 ? -13.418 -2.054 5.621 1.00 97.88 98 ARG A C 1
ATOM 794 O O . ARG A 1 98 ? -13.502 -1.540 4.509 1.00 97.88 98 ARG A O 1
ATOM 801 N N . ILE A 1 99 ? -14.463 -2.613 6.238 1.00 97.69 99 ILE A N 1
ATOM 802 C CA . ILE A 1 99 ? -15.814 -2.695 5.654 1.00 97.69 99 ILE A CA 1
ATOM 803 C C . ILE A 1 99 ? -16.352 -1.296 5.332 1.00 97.69 99 ILE A C 1
ATOM 805 O O . ILE A 1 99 ? -16.841 -1.060 4.230 1.00 97.69 99 ILE A O 1
ATOM 809 N N . GLN A 1 100 ? -16.221 -0.346 6.262 1.00 97.12 100 GLN A N 1
ATOM 810 C CA . GLN A 1 100 ? -16.692 1.029 6.059 1.00 97.12 100 GLN A CA 1
ATOM 811 C C . GLN A 1 100 ? -15.981 1.746 4.909 1.00 97.12 100 GLN A C 1
ATOM 813 O O . GLN A 1 100 ? -16.599 2.549 4.216 1.00 97.12 100 GLN A O 1
ATOM 818 N N . ILE A 1 101 ? -14.685 1.498 4.715 1.00 97.75 101 ILE A N 1
ATOM 819 C CA . ILE A 1 101 ? -13.920 2.093 3.616 1.00 97.75 101 ILE A CA 1
ATOM 820 C C . ILE A 1 101 ? -14.318 1.456 2.281 1.00 97.75 101 ILE A C 1
ATOM 822 O O . ILE A 1 101 ? -14.554 2.185 1.320 1.00 97.75 101 ILE A O 1
ATOM 826 N N . LEU A 1 102 ? -14.418 0.124 2.233 1.00 96.81 102 LEU A N 1
ATOM 827 C CA . LEU A 1 102 ? -14.761 -0.627 1.020 1.00 96.81 102 LEU A CA 1
ATOM 828 C C . LEU A 1 102 ? -16.224 -0.452 0.590 1.00 96.81 102 LEU A C 1
ATOM 830 O O . LEU A 1 102 ? -16.527 -0.603 -0.586 1.00 96.81 102 LEU A O 1
ATOM 834 N N . GLY A 1 103 ? -17.121 -0.120 1.520 1.00 96.38 103 GLY A N 1
ATOM 835 C CA . GLY A 1 103 ? -18.536 0.130 1.237 1.00 96.38 103 GLY A CA 1
ATOM 836 C C . GLY A 1 103 ? -18.851 1.517 0.664 1.00 96.38 103 GLY A C 1
ATOM 837 O O . GLY A 1 103 ? -20.024 1.827 0.480 1.00 96.38 103 GLY A O 1
ATOM 838 N N . LYS A 1 104 ? -17.852 2.377 0.426 1.00 94.00 104 LYS A N 1
ATOM 839 C CA . LYS A 1 104 ? -18.064 3.712 -0.160 1.00 94.00 104 LYS A CA 1
ATOM 840 C C . LYS A 1 104 ? -18.209 3.634 -1.679 1.00 94.00 104 LYS A C 1
ATOM 842 O O . LYS A 1 104 ? -17.432 2.941 -2.326 1.00 94.00 104 LYS A O 1
ATOM 847 N N . ASP A 1 105 ? -19.099 4.457 -2.240 1.00 89.88 105 ASP A N 1
ATOM 848 C CA . ASP A 1 105 ? -19.286 4.587 -3.697 1.00 89.88 105 ASP A CA 1
ATOM 849 C C . ASP A 1 105 ? -17.992 4.969 -4.431 1.00 89.88 105 ASP A C 1
ATOM 851 O O . ASP A 1 105 ? -17.737 4.529 -5.551 1.00 89.88 105 ASP A O 1
ATOM 855 N N . MET A 1 106 ? -17.154 5.786 -3.786 1.00 90.75 106 MET A N 1
ATOM 856 C CA . MET A 1 106 ? -15.806 6.103 -4.245 1.00 90.75 106 MET A CA 1
ATOM 857 C C . MET A 1 106 ? -14.796 5.838 -3.135 1.00 90.75 106 MET A C 1
ATOM 859 O O . MET A 1 106 ? -14.951 6.313 -2.004 1.00 90.75 106 MET A O 1
ATOM 863 N N . LEU A 1 107 ? -13.730 5.112 -3.479 1.00 93.94 107 LEU A N 1
ATOM 864 C CA . LEU A 1 107 ? -12.633 4.866 -2.553 1.00 93.94 107 LEU A CA 1
ATOM 865 C C . LEU A 1 107 ? -11.933 6.183 -2.186 1.00 93.94 107 LEU A C 1
ATOM 867 O O . LEU A 1 107 ? -11.573 6.954 -3.079 1.00 93.94 107 LEU A O 1
ATOM 871 N N . PRO A 1 108 ? -11.713 6.452 -0.886 1.00 96.12 108 PRO A N 1
ATOM 872 C CA . PRO A 1 108 ? -10.902 7.583 -0.458 1.00 96.12 108 PRO A CA 1
ATOM 873 C C . PRO A 1 108 ? -9.449 7.435 -0.925 1.00 96.12 108 PRO A C 1
ATOM 875 O O . PRO A 1 108 ? -8.978 6.327 -1.177 1.00 96.12 108 PRO A O 1
ATOM 878 N N . SER A 1 109 ? -8.716 8.550 -0.958 1.00 96.75 109 SER A N 1
ATOM 879 C CA . SER A 1 109 ? -7.273 8.530 -1.216 1.00 96.75 109 SER A CA 1
ATOM 880 C C . SER A 1 109 ? -6.522 7.707 -0.171 1.00 96.75 109 SER A C 1
ATOM 882 O O . SER A 1 109 ? -6.968 7.565 0.975 1.00 96.75 109 SER A O 1
ATOM 884 N N . LEU A 1 110 ? -5.329 7.230 -0.529 1.00 97.62 110 LEU A N 1
ATOM 885 C CA . LEU A 1 110 ? -4.488 6.445 0.379 1.00 97.62 110 LEU A CA 1
ATOM 886 C C . LEU A 1 110 ? -4.228 7.185 1.704 1.00 97.62 110 LEU A C 1
ATOM 888 O O . LEU A 1 110 ? -4.351 6.609 2.783 1.00 97.62 110 LEU A O 1
ATOM 892 N N . ASN A 1 111 ? -3.940 8.486 1.639 1.00 97.50 111 ASN A N 1
ATOM 893 C CA . ASN A 1 111 ? -3.698 9.311 2.827 1.00 97.50 111 ASN A CA 1
ATOM 894 C C . ASN A 1 111 ? -4.944 9.462 3.710 1.00 97.50 111 ASN A C 1
ATOM 896 O O . ASN A 1 111 ? -4.828 9.496 4.939 1.00 97.50 111 ASN A O 1
ATOM 900 N N . ALA A 1 112 ? -6.133 9.538 3.104 1.00 98.12 112 ALA A N 1
ATOM 901 C CA . ALA A 1 112 ? -7.387 9.567 3.847 1.00 98.12 112 ALA A CA 1
ATOM 902 C C . ALA A 1 112 ? -7.643 8.218 4.533 1.00 98.12 112 ALA A C 1
ATOM 904 O O . ALA A 1 112 ? -7.990 8.193 5.712 1.00 98.12 112 ALA A O 1
ATOM 905 N N . VAL A 1 113 ? -7.406 7.104 3.834 1.00 98.56 113 VAL A N 1
ATOM 906 C CA . VAL A 1 113 ? -7.509 5.748 4.396 1.00 98.56 113 VAL A CA 1
ATOM 907 C C . VAL A 1 113 ? -6.558 5.566 5.582 1.00 98.56 113 VAL A C 1
ATOM 909 O O . VAL A 1 113 ? -7.006 5.177 6.659 1.00 98.56 113 VAL A O 1
ATOM 912 N N . ILE A 1 114 ? -5.278 5.927 5.435 1.00 98.50 114 ILE A N 1
ATOM 913 C CA . ILE A 1 114 ? -4.295 5.868 6.530 1.00 98.50 114 ILE A CA 1
ATOM 914 C C . ILE A 1 114 ? -4.761 6.722 7.716 1.00 98.50 114 ILE A C 1
ATOM 916 O O . ILE A 1 114 ? -4.727 6.264 8.855 1.00 98.50 114 ILE A O 1
ATOM 920 N N . SER A 1 115 ? -5.238 7.945 7.467 1.00 98.44 115 SER A N 1
ATOM 921 C CA . SER A 1 115 ? -5.736 8.837 8.525 1.00 98.44 115 SER A CA 1
ATOM 922 C C . SER A 1 115 ? -6.923 8.243 9.289 1.00 98.44 115 SER A C 1
ATOM 924 O O . SER A 1 115 ? -6.940 8.292 10.517 1.00 98.44 115 SER A O 1
ATOM 926 N N . ILE A 1 116 ? -7.885 7.643 8.580 1.00 98.38 116 ILE A N 1
ATOM 927 C CA . ILE A 1 116 ? -9.055 6.989 9.183 1.00 98.38 116 ILE A CA 1
ATOM 928 C C . ILE A 1 116 ? -8.617 5.828 10.084 1.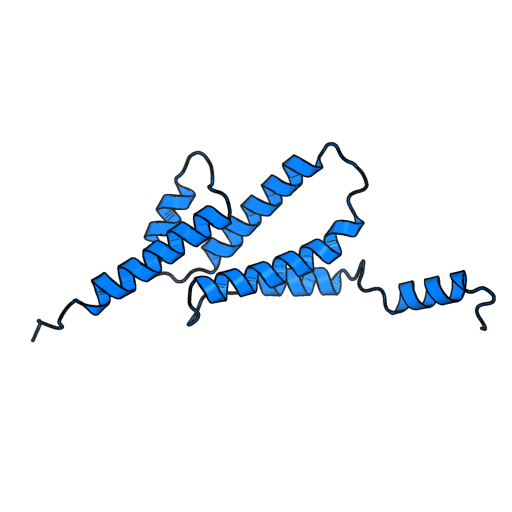00 98.38 116 ILE A C 1
ATOM 930 O O . ILE A 1 116 ? -9.058 5.731 11.227 1.00 98.38 116 ILE A O 1
ATOM 934 N N . VAL A 1 117 ? -7.720 4.967 9.599 1.00 98.50 117 VAL A N 1
ATOM 935 C CA . VAL A 1 117 ? -7.272 3.790 10.358 1.00 98.50 117 VAL A CA 1
ATOM 936 C C . VAL A 1 117 ? -6.409 4.192 11.562 1.00 98.50 117 VAL A C 1
ATOM 938 O O . VAL A 1 117 ? -6.562 3.613 12.634 1.00 98.50 117 VAL A O 1
ATOM 941 N N . ARG A 1 118 ? -5.575 5.236 11.448 1.00 98.19 118 ARG A N 1
ATOM 942 C CA . ARG A 1 118 ? -4.821 5.802 12.589 1.00 98.19 118 ARG A CA 1
ATOM 943 C C . ARG A 1 118 ? -5.733 6.410 13.657 1.00 98.19 118 ARG A C 1
ATOM 945 O O . ARG A 1 118 ? -5.463 6.277 14.852 1.00 98.19 118 ARG A O 1
ATOM 952 N N . ALA A 1 119 ? -6.809 7.082 13.246 1.00 97.75 119 ALA A N 1
ATOM 953 C CA . ALA A 1 119 ? -7.806 7.594 14.183 1.00 97.75 119 ALA A CA 1
ATOM 954 C C . ALA A 1 119 ? -8.496 6.445 14.935 1.00 97.75 119 ALA A C 1
ATOM 956 O O . ALA A 1 119 ? -8.677 6.530 16.149 1.00 97.75 119 ALA A O 1
ATOM 957 N N . GLU A 1 120 ? -8.806 5.346 14.240 1.00 97.38 120 GLU A N 1
ATOM 958 C CA . GLU A 1 120 ? -9.368 4.146 14.862 1.00 97.38 120 GLU A CA 1
ATOM 959 C C . GLU A 1 120 ? -8.375 3.464 15.817 1.00 97.38 120 GLU A C 1
ATOM 961 O O . GLU A 1 120 ? -8.753 3.112 16.930 1.00 97.38 120 GLU A O 1
ATOM 966 N N . GLU A 1 121 ? -7.096 3.344 15.450 1.00 97.31 121 GLU A N 1
ATOM 967 C CA . GLU A 1 121 ? -6.037 2.848 16.346 1.00 97.31 121 GLU A CA 1
ATOM 968 C C . GLU A 1 121 ? -5.969 3.672 17.644 1.00 97.31 121 GLU A C 1
ATOM 970 O O . GLU A 1 121 ? -5.974 3.118 18.746 1.00 97.31 121 GLU A O 1
ATOM 975 N N . SER A 1 122 ? -6.007 5.003 17.523 1.00 96.44 122 SER A N 1
ATOM 976 C CA . SER A 1 122 ? -5.996 5.920 18.671 1.00 96.44 122 SER A CA 1
ATOM 977 C C . SER A 1 122 ? -7.243 5.757 19.546 1.00 96.44 122 SER A C 1
ATOM 979 O O . SER A 1 122 ? -7.142 5.666 20.771 1.00 96.44 122 SER A O 1
ATOM 981 N N . ARG A 1 123 ? -8.428 5.674 18.926 1.00 95.69 123 ARG A N 1
ATOM 982 C CA . ARG A 1 123 ? -9.704 5.481 19.627 1.00 95.69 123 ARG A CA 1
ATOM 983 C C . ARG A 1 123 ? -9.712 4.167 20.405 1.00 95.69 123 ARG A C 1
ATOM 985 O O . ARG A 1 123 ? -10.114 4.158 21.565 1.00 95.69 123 ARG A O 1
ATOM 992 N N . ARG A 1 124 ? -9.259 3.071 19.788 1.00 93.81 124 ARG A N 1
ATOM 993 C CA . ARG A 1 124 ? -9.153 1.750 20.427 1.00 93.81 124 ARG A CA 1
ATOM 994 C C . ARG A 1 124 ? -8.207 1.777 21.615 1.00 93.81 124 ARG A C 1
ATOM 996 O O . ARG A 1 124 ? -8.573 1.268 22.666 1.00 93.81 124 ARG A O 1
ATOM 1003 N N . SER A 1 125 ? -7.040 2.403 21.463 1.00 91.00 125 SER A N 1
ATOM 1004 C CA . SER A 1 125 ? -6.071 2.548 22.551 1.00 91.00 125 SER A CA 1
ATOM 1005 C C . SER A 1 125 ? -6.712 3.208 23.778 1.00 91.00 125 SER A C 1
ATOM 1007 O O . SER A 1 125 ? -6.653 2.661 24.869 1.00 91.00 125 SER A O 1
ATOM 1009 N N . VAL A 1 126 ? -7.453 4.306 23.597 1.00 92.50 126 VAL A N 1
ATOM 1010 C CA . VAL A 1 126 ? -8.114 5.008 24.714 1.00 92.50 126 VAL A CA 1
ATOM 1011 C C . VAL A 1 126 ? -9.338 4.256 25.255 1.00 92.50 126 VAL A C 1
ATOM 1013 O O . VAL A 1 126 ? -9.512 4.147 26.467 1.00 92.50 126 VAL A O 1
ATOM 1016 N N . MET A 1 127 ? -10.214 3.755 24.381 1.00 90.69 127 MET A N 1
ATOM 1017 C CA . MET A 1 127 ? -11.520 3.205 24.775 1.00 90.69 127 MET A CA 1
ATOM 1018 C C . MET A 1 127 ? -11.479 1.735 25.203 1.00 90.69 127 MET 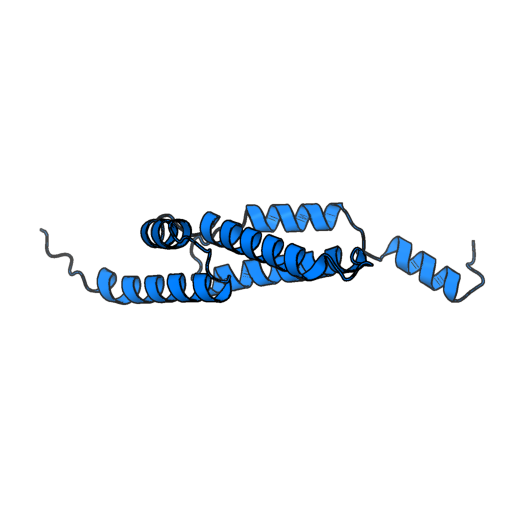A C 1
ATOM 1020 O O . MET A 1 127 ? -12.363 1.303 25.933 1.00 90.69 127 MET A O 1
ATOM 1024 N N . LEU A 1 128 ? -10.497 0.954 24.744 1.00 80.19 128 LEU A N 1
ATOM 1025 C CA . LEU A 1 128 ? -10.388 -0.473 25.069 1.00 80.19 128 LEU A CA 1
ATOM 1026 C C . LEU A 1 128 ? -9.349 -0.755 26.159 1.00 80.19 128 LEU A C 1
ATOM 1028 O O . LEU A 1 128 ? -9.491 -1.751 26.857 1.00 80.19 128 LEU A O 1
ATOM 1032 N N . GLN A 1 129 ? -8.354 0.120 26.370 1.00 65.69 129 GLN A N 1
ATOM 1033 C CA . GLN A 1 129 ? -7.467 0.020 27.544 1.00 65.69 129 GLN A CA 1
ATOM 1034 C C . GLN A 1 129 ? -8.132 0.533 28.832 1.00 65.69 129 GLN A C 1
ATOM 1036 O O . GLN A 1 129 ? -7.642 0.256 29.921 1.00 65.69 129 GLN A O 1
ATOM 1041 N N . SER A 1 130 ? -9.239 1.275 28.723 1.00 57.97 130 SER A N 1
ATOM 1042 C CA . SER A 1 130 ? -9.976 1.834 29.864 1.00 57.97 130 SER A CA 1
ATOM 1043 C C . SER A 1 130 ? -11.112 0.949 30.385 1.00 57.97 130 SER A C 1
ATOM 1045 O O . SER A 1 130 ? -11.782 1.354 31.331 1.00 57.97 130 SER A O 1
ATOM 1047 N N . LEU A 1 131 ? -11.325 -0.249 29.826 1.00 52.00 131 LEU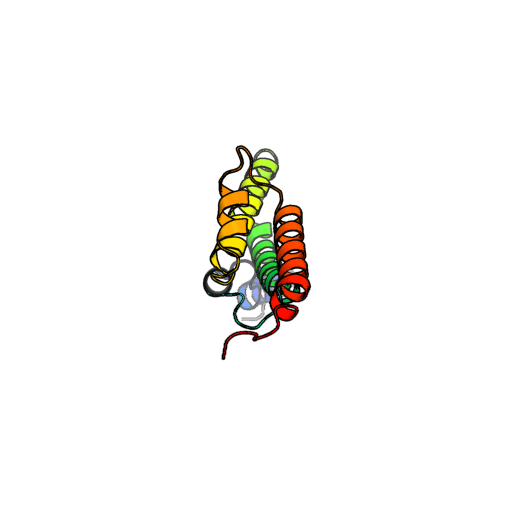 A N 1
ATOM 1048 C CA . LEU A 1 131 ? -12.233 -1.243 30.405 1.00 52.00 131 LEU A CA 1
ATOM 1049 C C . LEU A 1 131 ? -11.541 -1.902 31.610 1.00 52.00 131 LEU A C 1
ATOM 1051 O O . LEU A 1 131 ? -10.576 -2.646 31.410 1.00 52.00 131 LEU A O 1
ATOM 1055 N N . PRO A 1 132 ? -11.993 -1.659 32.856 1.00 51.81 132 PRO A N 1
ATOM 1056 C CA . PRO A 1 132 ? -11.535 -2.443 33.988 1.00 51.81 132 PRO A CA 1
ATOM 1057 C C . PRO A 1 132 ? -11.994 -3.882 33.763 1.00 51.81 132 PRO A C 1
ATOM 1059 O O . PRO A 1 132 ? -13.121 -4.124 33.326 1.00 51.81 132 PRO A O 1
ATOM 1062 N N . MET A 1 133 ? -11.123 -4.832 34.082 1.00 56.84 133 MET A N 1
ATOM 1063 C CA . MET A 1 133 ? -11.493 -6.230 34.282 1.00 56.84 133 MET A CA 1
ATOM 1064 C C . MET A 1 133 ? -12.368 -6.324 35.541 1.00 56.84 133 MET A C 1
ATOM 1066 O O . MET A 1 133 ? -11.928 -6.827 36.568 1.00 56.84 133 MET A O 1
ATOM 1070 N N . ASP A 1 134 ? -13.591 -5.802 35.477 1.00 50.62 134 ASP A N 1
ATOM 1071 C CA . ASP A 1 134 ? -14.636 -6.099 36.449 1.00 50.62 134 ASP A CA 1
ATOM 1072 C C . ASP A 1 134 ? -15.434 -7.281 35.905 1.00 50.62 134 ASP A C 1
ATOM 1074 O O . ASP A 1 134 ? -16.321 -7.153 35.061 1.00 50.62 134 ASP A O 1
ATOM 1078 N N . GLY A 1 135 ? -15.059 -8.465 36.373 1.00 55.75 135 GLY A N 1
ATOM 1079 C CA . GLY A 1 135 ? -15.725 -9.715 36.045 1.00 55.75 135 GLY A CA 1
ATOM 1080 C C . GLY A 1 135 ? -14.984 -10.882 36.667 1.00 55.75 135 GLY A C 1
ATOM 1081 O O . GLY A 1 135 ? -14.143 -11.486 36.010 1.00 55.75 135 GLY A O 1
ATOM 1082 N N . SER A 1 136 ? -15.268 -11.090 37.953 1.00 47.84 136 SER A N 1
ATOM 1083 C CA . SER A 1 136 ? -14.770 -12.135 38.857 1.00 47.84 136 SER A CA 1
ATOM 1084 C C . SER A 1 136 ? -14.838 -13.561 38.315 1.00 47.84 136 SER A C 1
ATOM 1086 O O . SER A 1 136 ? -15.755 -13.854 37.517 1.00 47.84 136 SER A O 1
#

Foldseek 3Di:
DDDDDPVSVVVVCCVVPVCLAVPVLLVVLVVCLQPQACPPHALVVSLVVNVVSVVVNCSSVVVPDPDDPCVVVVVVVSQVVSLVSSLNRYDPVCVVVSCVQVPDPDHDGPVVSSVSVNVVVVVCVVPVVPDPPPDD

Radius of gyration: 21.27 Å; chains: 1; bounding box: 58×24×66 Å

Organism: Acer saccharum (NCBI:txid4024)

Sequence (136 aa):
MFLSTARDIWESIWQTYSRVKDAAQVYEIKTKTTSTKQGNSSVTEYANALQNLWQELDHYRCIAMKCSDNAATLKQVIEQDRVYDFLAGLNVEFDQVRIQILGKDMLPSLNAVISIVRAEESRRSVMLQSLPMDGS